Protein AF-A0A1G8WA82-F1 (afdb_monomer)

Structure (mmCIF, N/CA/C/O backbone):
data_AF-A0A1G8WA82-F1
#
_entry.id   AF-A0A1G8WA82-F1
#
loop_
_atom_site.group_PDB
_atom_site.id
_atom_site.type_symbol
_atom_site.label_atom_id
_atom_site.label_alt_id
_atom_site.label_comp_id
_atom_site.label_asym_id
_atom_site.label_entity_id
_atom_site.label_seq_id
_atom_site.pdbx_PDB_ins_code
_atom_site.Cartn_x
_atom_site.Cartn_y
_atom_site.Cartn_z
_atom_site.occupancy
_atom_site.B_iso_or_equiv
_atom_site.auth_seq_id
_atom_site.auth_comp_id
_atom_site.auth_asym_id
_atom_site.auth_atom_id
_atom_site.pdbx_PDB_model_num
ATOM 1 N N . MET A 1 1 ? -27.258 13.811 18.115 1.00 54.62 1 MET A N 1
ATOM 2 C CA . MET A 1 1 ? -26.054 13.106 17.616 1.00 54.62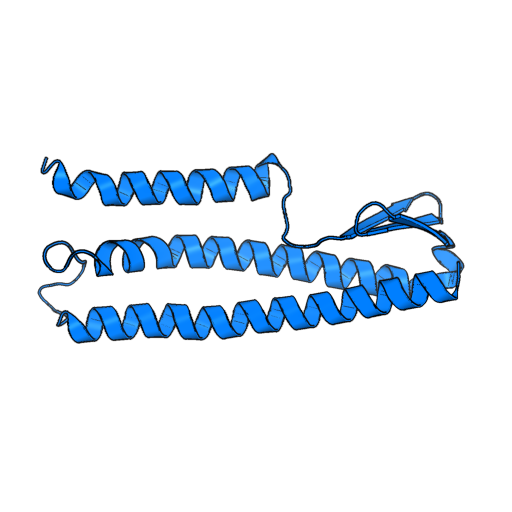 1 MET A CA 1
ATOM 3 C C . MET A 1 1 ? -24.846 13.586 18.410 1.00 54.62 1 MET A C 1
ATOM 5 O O . MET A 1 1 ? -24.661 14.794 18.521 1.00 54.62 1 MET A O 1
ATOM 9 N N . ASN A 1 2 ? -24.083 12.688 19.041 1.00 66.06 2 ASN A N 1
ATOM 10 C CA . ASN A 1 2 ? -22.945 13.084 19.874 1.00 66.06 2 ASN A CA 1
ATOM 11 C C . ASN A 1 2 ? -21.807 13.572 18.962 1.00 66.06 2 ASN A C 1
ATOM 13 O O . ASN A 1 2 ? -21.223 12.775 18.232 1.00 66.06 2 ASN A O 1
ATOM 17 N N . LYS A 1 3 ? -21.508 14.878 18.974 1.00 66.00 3 LYS A N 1
ATOM 18 C CA . LYS A 1 3 ? -20.478 15.488 18.108 1.00 66.00 3 LYS A CA 1
ATOM 19 C C . LYS A 1 3 ? -19.106 14.817 18.279 1.00 66.00 3 LYS A C 1
ATOM 21 O O . LYS A 1 3 ? -18.345 14.734 17.324 1.00 66.00 3 LYS A O 1
ATOM 26 N N . LYS A 1 4 ? -18.845 14.248 19.464 1.00 66.38 4 LYS A N 1
ATOM 27 C CA . LYS A 1 4 ? -17.637 13.479 19.799 1.00 66.38 4 LYS A CA 1
ATOM 28 C C . LYS A 1 4 ? -17.527 12.115 19.106 1.00 66.38 4 LYS A C 1
ATOM 30 O O . LYS A 1 4 ? -16.506 11.466 19.263 1.00 66.38 4 LYS A O 1
ATOM 35 N N . LEU A 1 5 ? -18.546 11.655 18.379 1.00 70.88 5 LEU A N 1
ATOM 36 C CA . LEU A 1 5 ? -18.500 10.391 17.632 1.00 70.88 5 LEU A CA 1
ATOM 37 C C . LEU A 1 5 ? -18.307 10.598 16.126 1.00 70.88 5 LEU A C 1
ATOM 39 O O . LEU A 1 5 ? -17.844 9.698 15.437 1.00 70.88 5 LEU A O 1
ATOM 43 N N . LEU A 1 6 ? -18.660 11.784 15.619 1.00 80.31 6 LEU A N 1
ATOM 44 C CA . LEU A 1 6 ? -18.617 12.101 14.189 1.00 80.31 6 LEU A CA 1
ATOM 45 C C . LEU A 1 6 ? -17.195 12.259 13.648 1.00 80.31 6 LEU A C 1
ATOM 47 O O . LEU A 1 6 ? -16.998 12.195 12.440 1.00 80.31 6 LEU A O 1
ATOM 51 N N . TRP A 1 7 ? -16.203 12.429 14.523 1.00 85.19 7 TRP A N 1
ATOM 52 C CA 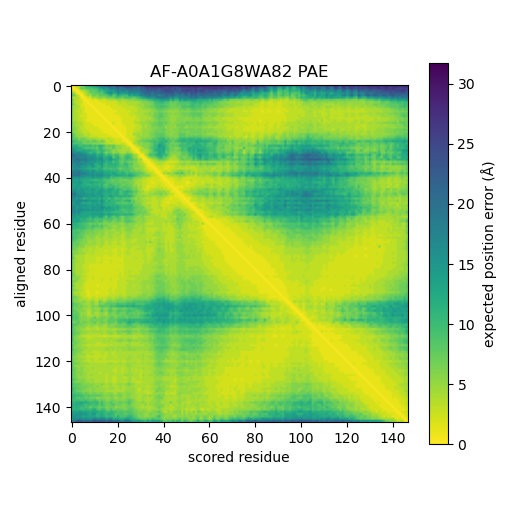. TRP A 1 7 ? -14.814 12.560 14.093 1.00 85.19 7 TRP A CA 1
ATOM 53 C C . TRP A 1 7 ? -14.256 11.242 13.530 1.00 85.19 7 TRP A C 1
ATOM 55 O O . TRP A 1 7 ? -13.453 11.303 12.613 1.00 85.19 7 TRP A O 1
ATOM 65 N N . ILE A 1 8 ? -14.700 10.067 14.007 1.00 88.12 8 ILE A N 1
ATOM 66 C CA . ILE A 1 8 ? -14.228 8.760 13.506 1.00 88.12 8 ILE A CA 1
ATOM 67 C C . ILE A 1 8 ? -14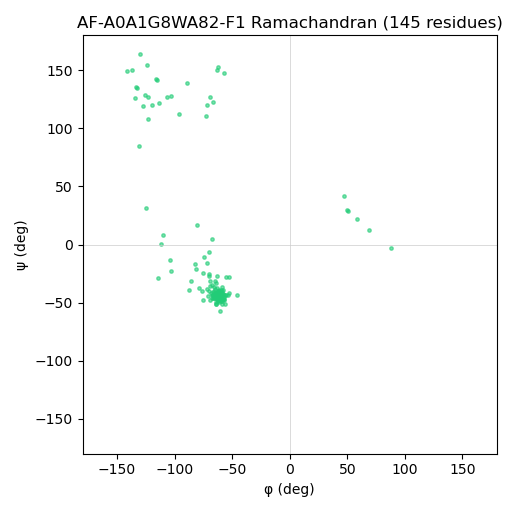.544 8.595 12.014 1.00 88.12 8 ILE A C 1
ATOM 69 O O . ILE A 1 8 ? -13.606 8.416 11.238 1.00 88.12 8 ILE A O 1
ATOM 73 N N . PRO A 1 9 ? -15.817 8.692 11.571 1.00 90.25 9 PRO A N 1
ATOM 74 C CA . PRO A 1 9 ? -16.123 8.606 10.149 1.00 90.25 9 PRO A CA 1
ATOM 75 C C . PRO A 1 9 ? -15.520 9.771 9.355 1.00 90.25 9 PRO A C 1
ATOM 77 O O . PRO A 1 9 ? -15.130 9.563 8.212 1.00 90.25 9 PRO A O 1
ATOM 80 N N . ALA A 1 10 ? -15.383 10.968 9.942 1.00 91.75 10 ALA A N 1
ATOM 81 C CA . ALA A 1 1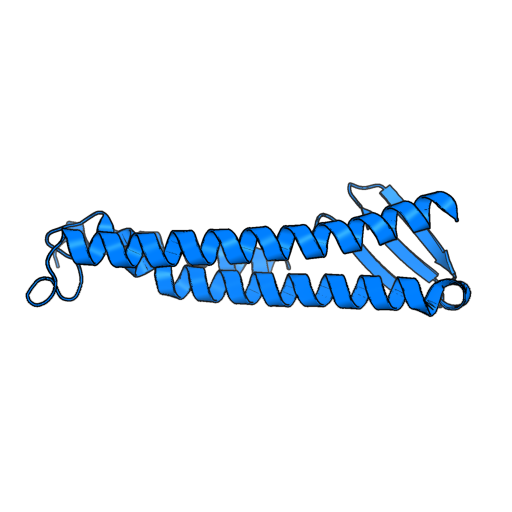0 ? -14.754 12.103 9.263 1.00 91.75 10 ALA A CA 1
ATOM 82 C C . ALA A 1 10 ? -13.253 11.881 9.001 1.00 91.75 10 ALA A C 1
ATOM 84 O O . ALA A 1 10 ? -12.787 12.113 7.891 1.00 91.75 10 ALA A O 1
ATOM 85 N N . VAL A 1 11 ? -12.499 11.398 9.994 1.00 92.69 11 VAL A N 1
ATOM 86 C CA . VAL A 1 11 ? -11.068 11.086 9.855 1.00 92.69 11 VAL A CA 1
ATOM 87 C C . VAL A 1 11 ? -10.860 9.896 8.931 1.00 92.69 11 VAL A C 1
ATOM 89 O O . VAL A 1 11 ? -9.982 9.946 8.077 1.00 92.69 11 VAL A O 1
ATOM 92 N N . TYR A 1 12 ? -11.693 8.860 9.045 1.00 93.75 12 TYR A N 1
ATOM 93 C CA . TYR A 1 12 ? -11.676 7.740 8.109 1.00 93.75 12 TYR A CA 1
ATOM 94 C C . TYR A 1 12 ? -11.864 8.214 6.662 1.00 93.75 12 TYR A C 1
ATOM 96 O O . TYR A 1 12 ? -11.047 7.896 5.802 1.00 93.75 12 TYR A O 1
ATOM 104 N N . ALA A 1 13 ? -12.903 9.016 6.407 1.00 94.50 13 ALA A N 1
ATOM 105 C CA . ALA A 1 13 ? -13.192 9.540 5.078 1.00 94.50 13 ALA A CA 1
ATOM 106 C C . ALA A 1 13 ? -12.072 10.451 4.558 1.00 94.50 13 ALA A C 1
ATOM 108 O O . ALA A 1 13 ? -11.754 10.393 3.376 1.00 94.50 13 ALA A O 1
ATOM 109 N N . LEU A 1 14 ? -11.450 11.253 5.427 1.00 96.19 14 LEU A N 1
ATOM 110 C CA . LEU A 1 14 ? -10.314 12.095 5.060 1.00 96.19 14 LEU A CA 1
ATOM 111 C C . LEU A 1 14 ? -9.106 11.252 4.629 1.00 96.19 14 LEU A C 1
ATOM 113 O O . LEU A 1 14 ? -8.566 11.475 3.551 1.00 96.19 14 LEU A O 1
ATOM 117 N N . ILE A 1 15 ? -8.701 10.275 5.446 1.00 95.00 15 ILE A N 1
ATOM 118 C CA . ILE A 1 15 ? -7.533 9.426 5.165 1.00 95.00 15 ILE A CA 1
ATOM 119 C C . ILE A 1 15 ? -7.772 8.590 3.906 1.00 95.00 15 ILE A C 1
ATOM 121 O O . ILE A 1 15 ? -6.954 8.619 2.990 1.00 95.00 15 ILE A O 1
ATOM 125 N N . MET A 1 16 ? -8.907 7.890 3.827 1.00 95.12 16 MET A N 1
ATOM 126 C CA . MET A 1 16 ? -9.230 7.073 2.656 1.00 95.12 16 MET A CA 1
ATOM 127 C C . MET A 1 16 ? -9.440 7.926 1.409 1.00 95.12 16 MET A C 1
ATOM 129 O O . MET A 1 16 ? -9.019 7.529 0.331 1.00 95.12 16 MET A O 1
ATOM 133 N N . GLY A 1 17 ? -10.037 9.111 1.546 1.00 93.62 17 GLY A N 1
ATOM 134 C CA . GLY A 1 17 ? -10.188 10.055 0.444 1.00 93.62 17 GLY A CA 1
ATOM 135 C C . GLY A 1 17 ? -8.840 10.470 -0.139 1.00 93.62 17 GLY A C 1
ATOM 136 O O . GLY A 1 17 ? -8.663 10.409 -1.350 1.00 93.62 17 GLY A O 1
ATOM 137 N N . ILE A 1 18 ? -7.869 10.816 0.712 1.00 93.31 18 ILE A N 1
ATOM 138 C CA . ILE A 1 18 ? -6.507 11.153 0.275 1.00 93.31 18 ILE A CA 1
ATOM 139 C C . ILE A 1 18 ? -5.839 9.951 -0.405 1.00 93.31 18 ILE A C 1
ATOM 141 O O . ILE A 1 18 ? -5.301 10.105 -1.498 1.00 93.31 18 ILE A O 1
ATOM 145 N N . LEU A 1 19 ? -5.906 8.758 0.197 1.00 90.62 19 LEU A N 1
ATOM 146 C CA . LEU A 1 19 ? -5.287 7.546 -0.357 1.00 90.62 19 LEU A CA 1
ATOM 147 C C . LEU A 1 19 ? -5.874 7.152 -1.717 1.00 90.62 19 LEU A C 1
ATOM 149 O O . LEU A 1 19 ? -5.131 6.818 -2.639 1.00 90.62 19 LEU A O 1
ATOM 153 N N . LEU A 1 20 ? -7.198 7.222 -1.861 1.00 90.62 20 LEU A N 1
ATOM 154 C CA . LEU A 1 20 ? -7.881 6.900 -3.112 1.00 90.62 20 LEU A CA 1
ATOM 155 C C . LEU A 1 20 ? -7.604 7.945 -4.193 1.00 90.62 20 LEU A C 1
ATOM 157 O O . LEU A 1 20 ? -7.390 7.573 -5.341 1.00 90.62 20 LEU A O 1
ATOM 161 N N . VAL A 1 21 ? -7.564 9.237 -3.848 1.00 91.88 21 VAL A N 1
ATOM 162 C CA . VAL A 1 21 ? -7.195 10.291 -4.807 1.00 91.88 21 VAL A CA 1
ATOM 163 C C . VAL A 1 21 ? -5.743 10.139 -5.254 1.00 91.88 21 VAL A C 1
ATOM 165 O O . VAL A 1 21 ? -5.480 10.240 -6.447 1.00 91.88 21 VAL A O 1
ATOM 168 N N . ALA A 1 22 ? -4.812 9.852 -4.341 1.00 87.44 22 ALA A N 1
ATOM 169 C CA . ALA A 1 22 ? -3.422 9.580 -4.701 1.00 87.44 22 ALA A CA 1
ATOM 170 C C . ALA A 1 22 ? -3.325 8.380 -5.654 1.00 87.44 22 ALA A C 1
ATOM 172 O O . ALA A 1 22 ? -2.760 8.485 -6.738 1.00 87.44 22 ALA A O 1
ATOM 173 N N . THR A 1 23 ? -3.951 7.264 -5.289 1.00 85.50 23 THR A N 1
ATOM 174 C CA . THR A 1 23 ? -3.781 6.004 -6.021 1.00 85.50 23 THR A CA 1
ATOM 175 C C . THR A 1 23 ? -4.541 5.978 -7.339 1.00 85.50 23 THR A C 1
ATOM 177 O O . THR A 1 23 ? -3.980 5.617 -8.360 1.00 85.50 23 THR A O 1
ATOM 180 N N . ILE A 1 24 ? -5.817 6.366 -7.347 1.00 83.38 24 ILE A N 1
ATOM 181 C CA . ILE A 1 24 ? -6.664 6.291 -8.546 1.00 83.38 24 ILE A CA 1
ATOM 182 C C . ILE A 1 24 ? -6.522 7.566 -9.381 1.00 83.38 24 ILE A C 1
ATOM 184 O O . ILE A 1 24 ? -6.511 7.511 -10.605 1.00 83.38 24 ILE A O 1
ATOM 188 N N . GLY A 1 25 ? -6.434 8.728 -8.728 1.00 79.00 25 GLY A N 1
ATOM 189 C CA . GLY A 1 25 ? -6.392 10.023 -9.407 1.00 79.00 25 GLY A CA 1
ATOM 190 C C . GLY A 1 25 ? -5.023 10.360 -9.991 1.00 79.00 25 GLY A C 1
ATOM 191 O O . GLY A 1 25 ? -4.957 10.923 -11.079 1.00 79.00 25 GLY A O 1
ATOM 192 N N . PH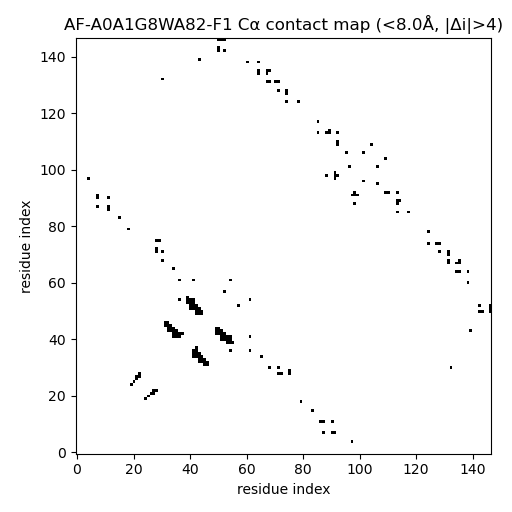E A 1 26 ? -3.944 10.002 -9.294 1.00 78.94 26 PHE A N 1
ATOM 193 C CA . PHE A 1 26 ? -2.573 10.263 -9.743 1.00 78.94 26 PHE A CA 1
ATOM 194 C C . PHE A 1 26 ? -1.820 8.996 -10.160 1.00 78.94 26 PHE A C 1
ATOM 196 O O . PHE A 1 26 ? -0.624 9.077 -10.409 1.00 78.94 26 PHE A O 1
ATOM 203 N N . SER A 1 27 ? -2.501 7.842 -10.242 1.00 74.38 27 SER A N 1
ATOM 204 C CA . SER A 1 27 ? -1.880 6.529 -10.502 1.00 74.38 27 SER A CA 1
ATOM 205 C C . SER A 1 27 ? -0.681 6.253 -9.591 1.00 74.38 27 SER A C 1
ATOM 207 O O . SER A 1 27 ? 0.265 5.580 -9.984 1.00 74.38 27 SER A O 1
ATOM 209 N N . TYR A 1 28 ? -0.699 6.815 -8.378 1.00 76.50 28 TYR A N 1
ATOM 210 C CA . TYR A 1 28 ? 0.436 6.722 -7.481 1.00 76.50 28 TYR A CA 1
ATOM 211 C C . TYR A 1 28 ? 0.600 5.293 -6.977 1.00 76.50 28 TYR A C 1
ATOM 213 O O . TYR A 1 28 ? -0.308 4.731 -6.353 1.00 76.50 28 TYR A O 1
ATOM 221 N N . THR A 1 29 ? 1.807 4.780 -7.156 1.00 71.56 29 THR A N 1
ATOM 222 C CA . THR A 1 29 ? 2.348 3.632 -6.441 1.00 71.56 29 THR A CA 1
ATOM 223 C C . THR A 1 29 ? 3.652 4.012 -5.757 1.00 71.56 29 THR A C 1
ATOM 225 O O . THR A 1 29 ? 4.345 4.923 -6.210 1.00 71.56 29 THR A O 1
ATOM 228 N N . PRO A 1 30 ? 4.034 3.316 -4.675 1.00 69.19 30 PRO A N 1
ATOM 229 C CA . PRO A 1 30 ? 5.310 3.551 -4.001 1.00 69.19 30 PRO A CA 1
ATOM 230 C C . PRO A 1 30 ? 6.547 3.154 -4.832 1.00 69.19 30 PRO A C 1
ATOM 232 O O . PRO A 1 30 ? 7.668 3.282 -4.336 1.00 69.19 30 PRO A O 1
ATOM 235 N N . ILE A 1 31 ? 6.363 2.744 -6.092 1.00 69.06 31 ILE A N 1
ATOM 236 C CA . ILE A 1 31 ? 7.433 2.432 -7.037 1.00 69.06 31 ILE A CA 1
ATOM 237 C C . ILE A 1 31 ? 8.126 3.730 -7.474 1.00 69.06 31 ILE A C 1
ATOM 239 O O . ILE A 1 31 ? 7.490 4.596 -8.069 1.00 69.06 31 ILE A O 1
ATOM 243 N N . PRO A 1 32 ? 9.434 3.892 -7.231 1.00 66.50 32 PRO A N 1
ATOM 244 C CA . PRO A 1 32 ? 10.219 5.037 -7.714 1.00 66.50 32 PRO A CA 1
ATOM 245 C C . PRO A 1 32 ? 10.658 4.907 -9.189 1.00 66.50 32 PRO A C 1
ATOM 247 O O . PRO A 1 32 ? 11.618 5.566 -9.603 1.00 66.50 32 PRO A O 1
ATOM 250 N N . TYR A 1 33 ? 10.023 4.007 -9.935 1.00 70.62 33 TYR A N 1
ATOM 251 C CA . TYR A 1 33 ? 10.400 3.553 -11.267 1.00 70.62 33 TYR A CA 1
ATOM 252 C C . TYR A 1 33 ? 9.165 3.562 -12.167 1.00 70.62 33 TYR A C 1
ATOM 254 O O . TYR A 1 33 ? 8.109 3.078 -11.768 1.00 70.62 33 TYR A O 1
ATOM 262 N N . ASP A 1 34 ? 9.335 4.081 -13.376 1.00 76.31 34 ASP A N 1
ATOM 263 C CA . ASP A 1 34 ? 8.385 3.971 -14.473 1.00 76.31 34 ASP A CA 1
ATOM 264 C C . ASP A 1 34 ? 9.049 3.172 -15.595 1.00 76.31 34 ASP A C 1
ATOM 266 O O . ASP A 1 34 ? 10.241 3.335 -15.866 1.00 76.31 34 ASP A O 1
ATOM 270 N N . HIS A 1 35 ? 8.285 2.321 -16.276 1.00 78.00 35 HIS A N 1
ATOM 271 C CA . HIS A 1 35 ? 8.759 1.674 -17.496 1.00 78.00 35 HIS A CA 1
ATOM 272 C C . HIS A 1 35 ? 7.701 1.657 -18.575 1.00 78.00 35 HIS A C 1
ATOM 274 O O . HIS A 1 35 ? 6.504 1.572 -18.304 1.00 78.00 35 HIS A O 1
ATOM 280 N N . THR A 1 36 ? 8.178 1.680 -19.811 1.00 82.88 36 THR A N 1
ATOM 281 C CA . THR A 1 36 ? 7.363 1.549 -21.013 1.00 82.88 36 THR A CA 1
ATOM 282 C C . THR A 1 36 ? 8.111 0.710 -22.045 1.00 82.88 36 THR A C 1
ATOM 284 O O . THR A 1 36 ? 9.341 0.674 -22.066 1.00 82.88 36 THR A O 1
ATOM 287 N N . ILE A 1 37 ? 7.363 -0.023 -22.868 1.00 81.19 37 ILE A N 1
ATOM 288 C CA . ILE A 1 37 ? 7.901 -0.759 -24.014 1.00 81.19 37 ILE A CA 1
ATOM 289 C C . ILE A 1 37 ? 7.136 -0.257 -25.234 1.00 81.19 37 ILE A C 1
ATOM 291 O O . ILE A 1 37 ? 5.954 -0.565 -25.390 1.00 81.19 37 ILE A O 1
ATOM 295 N N . GLU A 1 38 ? 7.803 0.525 -26.076 1.00 84.19 38 GLU A N 1
ATOM 296 C CA . GLU A 1 38 ? 7.231 1.124 -27.284 1.00 84.19 38 GLU A CA 1
ATOM 297 C C . GLU A 1 38 ? 8.196 0.927 -28.456 1.00 84.19 38 GLU A C 1
ATOM 299 O O . GLU A 1 38 ? 9.400 1.091 -28.302 1.00 84.19 38 GLU A O 1
ATOM 304 N N . ASP A 1 39 ? 7.681 0.535 -29.626 1.00 81.62 39 ASP A N 1
ATOM 305 C CA . ASP A 1 39 ? 8.442 0.439 -30.885 1.00 81.62 39 ASP A CA 1
ATOM 306 C C . ASP A 1 39 ? 9.814 -0.273 -30.791 1.00 81.62 39 ASP A C 1
ATOM 308 O O . ASP A 1 39 ? 10.791 0.131 -31.416 1.00 81.62 39 ASP A O 1
ATOM 312 N N . ASN A 1 40 ? 9.872 -1.385 -30.046 1.00 82.25 40 ASN A N 1
ATOM 313 C CA . ASN A 1 40 ? 11.082 -2.184 -29.775 1.00 82.25 40 ASN A CA 1
ATOM 314 C C . ASN A 1 40 ? 12.140 -1.510 -28.879 1.00 82.25 40 ASN A C 1
ATOM 316 O O . ASN A 1 40 ? 13.252 -2.022 -28.733 1.00 82.25 40 ASN A O 1
ATOM 320 N N . THR A 1 41 ? 11.780 -0.409 -28.232 1.00 84.44 41 THR A N 1
ATOM 321 C CA . THR A 1 41 ? 12.577 0.258 -27.208 1.00 84.44 41 THR A CA 1
ATOM 322 C C . THR A 1 41 ? 11.950 -0.002 -25.848 1.00 84.44 41 THR A C 1
ATOM 324 O O . THR A 1 41 ? 10.757 0.215 -25.630 1.00 84.44 41 THR A O 1
ATOM 327 N N . TRP A 1 42 ? 12.760 -0.495 -24.922 1.00 84.75 42 TRP A N 1
ATOM 328 C CA . TRP A 1 42 ? 12.411 -0.576 -23.518 1.00 84.75 42 TRP A CA 1
ATOM 329 C C . TRP A 1 42 ? 12.987 0.646 -22.811 1.00 84.75 42 TRP A C 1
ATOM 331 O O . TRP A 1 42 ? 14.205 0.797 -22.701 1.00 84.75 42 TRP A O 1
ATOM 341 N N . THR A 1 43 ? 12.092 1.519 -22.356 1.00 86.00 43 THR A N 1
ATOM 342 C CA . THR A 1 43 ? 12.428 2.748 -21.643 1.00 86.00 43 THR A CA 1
ATOM 343 C C . THR A 1 43 ? 12.161 2.555 -20.162 1.00 86.00 43 THR A C 1
ATOM 345 O O . THR A 1 43 ? 11.058 2.176 -19.759 1.00 86.00 43 THR A O 1
ATOM 348 N N . VAL A 1 44 ? 13.166 2.849 -19.346 1.00 82.62 44 VAL A N 1
ATOM 349 C CA . VAL A 1 44 ? 13.082 2.802 -17.888 1.00 82.62 44 VAL A CA 1
ATOM 350 C C . VAL A 1 44 ? 13.456 4.156 -17.323 1.00 82.62 44 VAL A C 1
ATOM 352 O O . VAL A 1 44 ? 14.537 4.655 -17.610 1.00 82.62 44 VAL A O 1
ATOM 355 N N . THR A 1 45 ? 12.596 4.725 -16.484 1.00 82.31 45 THR A N 1
ATOM 356 C CA . THR A 1 45 ? 12.864 5.953 -15.739 1.00 82.31 45 THR A CA 1
ATOM 357 C C . THR A 1 45 ? 12.935 5.643 -14.250 1.00 82.31 45 THR A C 1
ATOM 359 O O . THR A 1 45 ? 11.969 5.167 -13.665 1.00 82.31 45 THR A O 1
ATOM 362 N N . TYR A 1 46 ? 14.056 5.947 -13.600 1.00 78.75 46 TYR A N 1
ATOM 363 C CA . TYR A 1 46 ? 14.216 5.803 -12.152 1.00 78.75 46 TYR A CA 1
ATOM 364 C C . TYR A 1 46 ? 14.873 7.052 -11.579 1.00 78.75 46 TYR A C 1
ATOM 366 O O . TYR A 1 46 ? 15.930 7.484 -12.028 1.00 78.75 46 TYR A O 1
ATOM 374 N N . LYS A 1 47 ? 14.232 7.666 -10.577 1.00 77.50 47 LYS A N 1
ATOM 375 C CA . LYS A 1 47 ? 14.717 8.900 -9.919 1.00 77.50 47 LYS A CA 1
ATOM 376 C C . LYS A 1 47 ? 15.083 10.051 -10.880 1.00 77.50 47 LYS A C 1
ATOM 378 O O . LYS A 1 47 ? 15.901 10.901 -10.537 1.00 77.50 47 LYS A O 1
ATOM 383 N N . GLY A 1 48 ? 14.438 10.115 -12.045 1.00 77.44 48 GLY A N 1
ATOM 384 C CA . GLY A 1 48 ? 14.668 11.147 -13.062 1.00 77.44 48 GLY A CA 1
ATOM 385 C C . GLY A 1 48 ? 15.775 10.825 -14.070 1.00 77.44 48 GLY A C 1
ATOM 386 O O . GLY A 1 48 ? 15.967 11.597 -15.005 1.00 77.44 48 GLY A O 1
ATOM 387 N N . GLU A 1 49 ? 16.465 9.695 -13.923 1.00 78.25 49 GLU A N 1
ATOM 388 C CA . GLU A 1 49 ? 17.350 9.139 -14.948 1.00 78.25 49 GLU A CA 1
ATOM 389 C C . GLU A 1 49 ? 16.537 8.214 -15.852 1.00 78.25 49 GLU A C 1
ATOM 391 O O . GLU A 1 49 ? 15.649 7.513 -15.369 1.00 78.25 49 GLU A O 1
ATOM 396 N N . THR A 1 50 ? 16.779 8.267 -17.163 1.00 85.62 50 THR A N 1
ATOM 397 C CA . THR A 1 50 ? 16.065 7.454 -18.156 1.00 85.62 50 THR A CA 1
ATOM 398 C C . THR A 1 50 ? 17.066 6.675 -18.996 1.00 85.62 50 THR A C 1
ATOM 400 O O . THR A 1 50 ? 18.000 7.272 -19.531 1.00 85.62 50 THR A O 1
ATOM 403 N N . TRP A 1 51 ? 16.857 5.365 -19.111 1.00 84.38 51 TRP A N 1
ATOM 404 C CA . TRP A 1 51 ? 17.629 4.458 -19.957 1.00 84.38 51 TRP A CA 1
ATOM 405 C C . TRP A 1 51 ? 16.730 3.886 -21.041 1.00 84.38 51 TRP A C 1
ATOM 407 O O . TRP A 1 51 ? 15.566 3.572 -20.790 1.00 84.38 51 TRP A O 1
ATOM 417 N N . GLU A 1 52 ? 17.291 3.738 -22.234 1.00 86.00 52 GLU A N 1
ATOM 418 C CA . GLU A 1 52 ? 16.614 3.191 -23.403 1.00 86.00 52 GLU A CA 1
ATOM 419 C C . GLU A 1 52 ? 17.477 2.066 -23.967 1.00 86.00 52 GLU A C 1
ATOM 421 O O . GLU A 1 52 ? 18.625 2.290 -24.350 1.00 86.00 52 GLU A O 1
ATOM 426 N N . VAL A 1 53 ? 16.933 0.852 -24.001 1.00 84.69 53 VAL A N 1
ATOM 427 C CA . VAL A 1 53 ? 17.607 -0.327 -24.562 1.00 84.69 53 VAL A CA 1
ATOM 428 C C . VAL A 1 53 ? 16.694 -1.050 -25.547 1.00 84.69 53 VAL A C 1
ATOM 430 O O . VAL A 1 53 ? 15.480 -0.841 -25.552 1.00 84.69 53 VAL A O 1
ATOM 433 N N . SER A 1 54 ? 17.254 -1.925 -26.384 1.00 84.06 54 SER A N 1
ATOM 434 C CA . SER A 1 54 ? 16.441 -2.750 -27.283 1.00 84.06 54 SER A CA 1
ATOM 435 C C . SER A 1 54 ? 15.599 -3.752 -26.489 1.00 84.06 54 SER A C 1
ATOM 437 O O . SER A 1 54 ? 16.126 -4.583 -25.747 1.00 84.06 54 SER A O 1
ATOM 439 N N . ALA A 1 55 ? 14.280 -3.709 -26.668 1.00 79.75 55 ALA A N 1
ATOM 440 C CA . ALA A 1 55 ? 13.371 -4.654 -26.029 1.00 79.75 55 ALA A CA 1
ATOM 441 C C . ALA A 1 55 ? 13.560 -6.082 -26.573 1.00 79.75 55 ALA A C 1
ATOM 443 O O . ALA A 1 55 ? 13.444 -7.036 -25.811 1.00 79.75 55 ALA A O 1
ATOM 444 N N . GLU A 1 56 ? 13.878 -6.242 -27.862 1.00 83.81 56 GLU A N 1
ATOM 445 C CA . GLU A 1 56 ? 14.111 -7.541 -28.513 1.00 83.81 56 GLU A CA 1
ATOM 446 C C . GLU A 1 56 ? 15.399 -8.228 -28.040 1.00 83.81 56 GLU A C 1
ATOM 448 O O . GLU A 1 56 ? 15.422 -9.448 -27.871 1.00 83.81 56 GLU A O 1
ATOM 453 N N . GLU A 1 57 ? 16.457 -7.465 -27.763 1.00 84.00 57 GLU A N 1
ATOM 454 C CA . GLU A 1 57 ? 17.705 -8.023 -27.225 1.00 84.00 57 GLU A CA 1
ATOM 455 C C . GLU A 1 57 ? 17.579 -8.393 -25.735 1.00 84.00 57 GLU A C 1
ATOM 457 O O . GLU A 1 57 ? 18.262 -9.304 -25.260 1.00 84.00 57 GLU A O 1
ATOM 462 N N . HIS A 1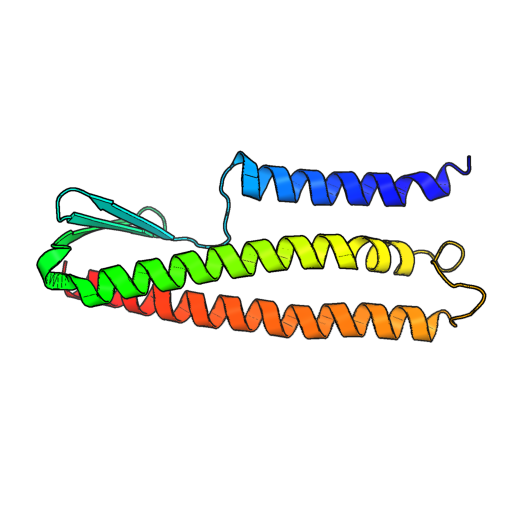 58 ? 16.649 -7.754 -25.014 1.00 83.94 58 HIS A N 1
ATOM 463 C CA . HIS A 1 58 ? 16.483 -7.872 -23.560 1.00 83.94 58 HIS A CA 1
ATOM 464 C C . HIS A 1 58 ? 15.066 -8.298 -23.126 1.00 83.94 58 HIS A C 1
ATOM 466 O O . HIS A 1 58 ? 14.601 -7.934 -22.043 1.00 83.94 58 HIS A O 1
ATOM 472 N N . VAL A 1 59 ? 14.370 -9.104 -23.943 1.00 84.12 59 VAL A N 1
ATOM 473 C CA . VAL A 1 59 ? 12.958 -9.501 -23.721 1.00 84.12 59 VAL A CA 1
ATOM 474 C C . VAL A 1 59 ? 12.722 -10.091 -22.331 1.00 84.12 59 VAL A C 1
ATOM 476 O O . VAL A 1 59 ? 11.712 -9.796 -21.694 1.00 84.12 59 VAL A O 1
ATOM 479 N N . ASN A 1 60 ? 13.639 -10.934 -21.850 1.00 85.25 60 ASN A N 1
ATOM 480 C CA . ASN A 1 60 ? 13.478 -11.599 -20.557 1.00 85.25 60 ASN A CA 1
ATOM 481 C C . ASN A 1 60 ? 13.495 -10.591 -19.400 1.00 85.25 60 ASN A C 1
ATOM 483 O O . ASN A 1 60 ? 12.674 -10.697 -18.491 1.00 85.25 60 ASN A O 1
ATOM 487 N N . GLN A 1 61 ? 14.396 -9.609 -19.451 1.00 84.62 61 GLN A N 1
ATOM 488 C CA . GLN A 1 61 ? 14.527 -8.565 -18.440 1.00 84.62 61 GLN A CA 1
ATOM 489 C C . GLN A 1 61 ? 13.352 -7.592 -18.508 1.00 84.62 61 GLN A C 1
ATOM 491 O O . GLN A 1 61 ? 12.739 -7.308 -17.483 1.00 84.62 61 GLN A O 1
ATOM 496 N N . ALA A 1 62 ? 12.965 -7.170 -19.715 1.00 81.50 62 ALA A N 1
ATOM 497 C CA . ALA A 1 62 ? 11.801 -6.314 -19.921 1.00 81.50 62 ALA A CA 1
ATOM 498 C C . ALA A 1 62 ? 10.509 -6.966 -19.386 1.00 81.50 62 ALA A C 1
ATOM 500 O O . ALA A 1 62 ? 9.689 -6.314 -18.735 1.00 81.50 62 ALA A O 1
ATOM 501 N N . LEU A 1 63 ? 10.345 -8.280 -19.592 1.00 84.19 63 LEU A N 1
ATOM 502 C CA . LEU A 1 63 ? 9.213 -9.038 -19.060 1.00 84.19 63 LEU A CA 1
ATOM 503 C C . LEU A 1 63 ? 9.245 -9.136 -17.528 1.00 84.19 63 LEU A C 1
ATOM 505 O O . LEU A 1 63 ? 8.215 -8.918 -16.890 1.00 84.19 63 LEU A O 1
ATOM 509 N N . GLN A 1 64 ? 10.397 -9.452 -16.930 1.00 84.94 64 GLN A N 1
ATOM 510 C CA . GLN A 1 64 ? 10.548 -9.507 -15.469 1.00 84.94 64 GLN A CA 1
ATOM 511 C C . GLN A 1 64 ? 10.234 -8.155 -14.821 1.00 84.94 64 GLN A C 1
ATOM 513 O O . GLN A 1 64 ? 9.453 -8.102 -13.872 1.00 84.94 64 GLN A O 1
ATOM 518 N N . ALA A 1 65 ? 10.740 -7.064 -15.394 1.00 81.94 65 ALA A N 1
ATOM 519 C CA . ALA A 1 65 ? 10.484 -5.706 -14.930 1.00 81.94 65 ALA A CA 1
ATOM 520 C C . ALA A 1 65 ? 8.984 -5.364 -14.940 1.00 81.94 65 ALA A C 1
ATOM 522 O O . ALA A 1 65 ? 8.453 -4.799 -13.981 1.00 81.94 65 ALA A O 1
ATOM 523 N N . SER A 1 66 ? 8.275 -5.766 -16.000 1.00 83.00 66 SER A N 1
ATOM 524 C CA . SER A 1 66 ? 6.827 -5.577 -16.111 1.00 83.00 66 SER A CA 1
ATOM 525 C C . SER A 1 66 ? 6.045 -6.411 -15.094 1.00 83.00 66 SER A C 1
ATOM 527 O O . SER A 1 66 ? 5.105 -5.919 -14.465 1.00 83.00 66 SER A O 1
ATOM 529 N N . LEU A 1 67 ? 6.454 -7.663 -14.869 1.00 86.94 67 LEU A N 1
ATOM 530 C CA . LEU A 1 67 ? 5.840 -8.534 -13.866 1.00 86.94 67 LEU A CA 1
ATOM 531 C C . LEU A 1 67 ? 6.042 -8.003 -12.443 1.00 86.94 67 LEU A C 1
ATOM 533 O O . LEU A 1 67 ? 5.082 -7.970 -11.674 1.00 86.94 67 LEU A O 1
ATOM 537 N N . ALA A 1 68 ? 7.253 -7.563 -12.100 1.00 86.50 68 ALA A N 1
ATOM 538 C CA . ALA 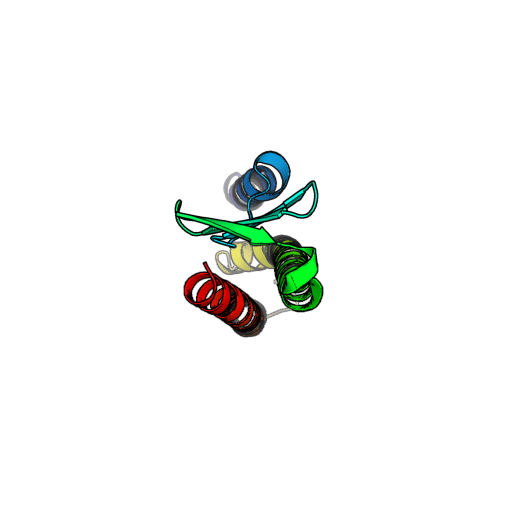A 1 68 ? 7.558 -6.969 -10.802 1.00 86.50 68 ALA A CA 1
ATOM 539 C C . ALA A 1 68 ? 6.740 -5.688 -10.569 1.00 86.50 68 ALA A C 1
ATOM 541 O O . ALA A 1 68 ? 6.133 -5.527 -9.511 1.00 86.50 68 ALA A O 1
ATOM 542 N N . ASN A 1 69 ? 6.624 -4.832 -11.589 1.00 83.69 69 ASN A N 1
ATOM 543 C CA . ASN A 1 69 ? 5.795 -3.630 -11.529 1.00 83.69 69 ASN A CA 1
ATOM 544 C C . ASN A 1 69 ? 4.317 -3.953 -11.261 1.00 83.69 69 ASN A C 1
ATOM 546 O O . ASN A 1 69 ? 3.699 -3.381 -10.365 1.00 83.69 69 ASN A O 1
ATOM 550 N N . ASN A 1 70 ? 3.750 -4.903 -12.009 1.00 86.56 70 ASN A N 1
ATOM 551 C CA . ASN A 1 70 ? 2.358 -5.320 -11.828 1.00 86.56 70 ASN A CA 1
ATOM 552 C C . ASN A 1 70 ? 2.119 -5.921 -10.438 1.00 86.56 70 ASN A C 1
ATOM 554 O O . ASN A 1 70 ? 1.111 -5.618 -9.804 1.00 86.56 70 ASN A O 1
ATOM 558 N N . ARG A 1 71 ? 3.067 -6.720 -9.932 1.00 89.62 71 ARG A N 1
ATOM 559 C CA . ARG A 1 71 ? 3.001 -7.269 -8.571 1.00 89.62 71 ARG A CA 1
ATOM 560 C C . ARG A 1 71 ? 2.989 -6.177 -7.511 1.00 89.62 71 ARG A C 1
ATOM 562 O O . ARG A 1 71 ? 2.248 -6.311 -6.541 1.00 89.62 71 ARG A O 1
ATOM 569 N N . GLU A 1 72 ? 3.761 -5.108 -7.688 1.00 88.00 72 GLU A N 1
ATOM 570 C CA . GLU A 1 72 ? 3.697 -3.980 -6.762 1.00 88.00 72 GLU A CA 1
ATOM 571 C C . GLU A 1 72 ? 2.341 -3.273 -6.832 1.00 88.00 72 GLU A C 1
ATOM 573 O O . GLU A 1 72 ? 1.750 -2.996 -5.790 1.00 88.00 72 GLU A O 1
ATOM 578 N N . HIS A 1 73 ? 1.819 -2.992 -8.031 1.00 87.31 73 HIS A N 1
ATOM 579 C CA . HIS A 1 73 ? 0.490 -2.387 -8.170 1.00 87.31 73 HIS A CA 1
ATOM 580 C C . HIS A 1 73 ? -0.584 -3.224 -7.462 1.00 87.31 73 HIS A C 1
ATOM 582 O O . HIS A 1 73 ? -1.425 -2.678 -6.743 1.00 87.31 73 HIS A O 1
ATOM 588 N N . ASP A 1 74 ? -0.538 -4.546 -7.622 1.00 90.50 74 ASP A N 1
ATOM 589 C CA . ASP A 1 74 ? -1.451 -5.468 -6.952 1.00 90.50 74 ASP A CA 1
ATOM 590 C C . ASP A 1 74 ? -1.268 -5.449 -5.427 1.00 90.50 74 ASP A C 1
ATOM 592 O 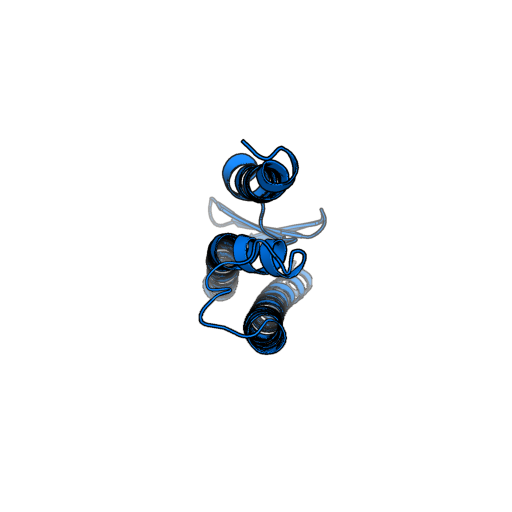O . ASP A 1 74 ? -2.257 -5.348 -4.692 1.00 90.50 74 ASP A O 1
ATOM 596 N N . GLN A 1 75 ? -0.023 -5.472 -4.941 1.00 92.00 75 GLN A N 1
ATOM 597 C CA . GLN A 1 75 ? 0.281 -5.383 -3.511 1.00 92.00 75 GLN A CA 1
ATOM 598 C C . GLN A 1 75 ? -0.194 -4.048 -2.918 1.00 92.00 75 GLN A C 1
ATOM 600 O O . GLN A 1 75 ? -0.819 -4.031 -1.860 1.00 92.00 75 GLN A O 1
ATOM 605 N N . TRP A 1 76 ? 0.017 -2.930 -3.614 1.00 92.31 76 TRP A N 1
ATOM 606 C CA . TRP A 1 76 ? -0.443 -1.606 -3.197 1.00 92.31 76 TRP A CA 1
ATOM 607 C C . TRP A 1 76 ? -1.974 -1.511 -3.150 1.00 92.31 76 TRP A C 1
ATOM 609 O O . TRP A 1 76 ? -2.551 -0.987 -2.193 1.00 92.31 76 TRP A O 1
ATOM 619 N N . ASN A 1 77 ? -2.664 -2.077 -4.142 1.00 91.19 77 ASN A N 1
ATOM 620 C CA . ASN A 1 77 ? -4.123 -2.165 -4.132 1.00 91.19 77 ASN A CA 1
ATOM 621 C C . ASN A 1 77 ? -4.625 -2.991 -2.940 1.00 91.19 77 ASN A C 1
ATOM 623 O O . ASN A 1 77 ? -5.586 -2.602 -2.266 1.00 91.19 77 ASN A O 1
ATOM 627 N N . GLN A 1 78 ? -3.960 -4.108 -2.644 1.00 93.25 78 GLN A N 1
ATOM 628 C CA . GLN A 1 78 ? -4.266 -4.927 -1.477 1.00 93.25 78 GLN A CA 1
ATOM 629 C C . GLN A 1 78 ? -4.032 -4.163 -0.164 1.00 93.25 78 GLN A C 1
ATOM 631 O O . GLN A 1 78 ? -4.886 -4.214 0.730 1.00 93.25 78 GLN A O 1
ATOM 636 N N . ASP A 1 79 ? -2.941 -3.403 -0.067 1.00 94.12 79 ASP A N 1
ATOM 637 C CA . ASP A 1 79 ? -2.625 -2.538 1.069 1.00 94.12 79 ASP A CA 1
ATOM 638 C C . ASP A 1 79 ? -3.733 -1.514 1.319 1.00 94.12 79 ASP A C 1
ATOM 640 O O . ASP A 1 79 ? -4.208 -1.389 2.448 1.00 94.12 79 ASP A O 1
ATOM 644 N N . ILE A 1 80 ? -4.227 -0.836 0.282 1.00 93.06 80 ILE A N 1
ATOM 645 C CA . ILE A 1 80 ? -5.325 0.135 0.413 1.00 93.06 80 ILE A CA 1
ATOM 646 C C . ILE A 1 80 ? -6.599 -0.527 0.927 1.00 93.06 80 ILE A C 1
ATOM 648 O O . ILE A 1 80 ? -7.277 0.030 1.796 1.00 93.06 80 ILE A O 1
ATOM 652 N N . VAL A 1 81 ? -6.937 -1.714 0.417 1.00 94.25 81 VAL A N 1
ATOM 653 C CA . VAL A 1 81 ? -8.112 -2.466 0.876 1.00 94.25 81 VAL A CA 1
ATOM 654 C C . VAL A 1 81 ? -7.966 -2.834 2.352 1.00 94.25 81 VAL A C 1
ATOM 656 O O . VAL A 1 81 ? -8.903 -2.639 3.132 1.00 94.25 81 VAL A O 1
ATOM 659 N N . LEU A 1 82 ? -6.794 -3.319 2.763 1.00 95.19 82 LEU A N 1
ATOM 660 C CA . LEU A 1 82 ? -6.551 -3.724 4.145 1.00 95.19 82 LEU A CA 1
ATOM 661 C C . LEU A 1 82 ? -6.462 -2.537 5.100 1.00 95.19 82 LEU A C 1
ATOM 663 O O . LEU A 1 82 ? -7.044 -2.599 6.184 1.00 95.19 82 LEU A O 1
ATOM 667 N N . ILE A 1 83 ? -5.858 -1.423 4.688 1.00 94.00 83 ILE A N 1
ATOM 668 C CA . ILE A 1 83 ? -5.921 -0.151 5.415 1.00 94.00 83 ILE A CA 1
ATOM 669 C C . ILE A 1 83 ? -7.383 0.281 5.552 1.00 94.00 83 ILE A C 1
ATOM 671 O O . ILE A 1 83 ? -7.830 0.565 6.660 1.00 94.00 83 ILE A O 1
ATOM 675 N N . GLY A 1 84 ? -8.163 0.264 4.471 1.00 94.00 84 GLY A N 1
ATOM 676 C CA . GLY A 1 84 ? -9.579 0.626 4.488 1.00 94.00 84 GLY A CA 1
ATOM 677 C C . GLY A 1 84 ? -10.421 -0.237 5.430 1.00 94.00 84 GLY A C 1
ATOM 678 O O . GLY A 1 84 ? -11.321 0.285 6.094 1.00 94.00 84 GLY A O 1
ATOM 679 N N . ALA A 1 85 ? -10.110 -1.529 5.536 1.00 94.44 85 ALA A N 1
ATOM 680 C CA . ALA A 1 85 ? -10.767 -2.456 6.451 1.00 94.44 85 ALA A CA 1
ATOM 681 C C . ALA A 1 85 ? -10.307 -2.298 7.911 1.00 94.44 85 ALA A C 1
ATOM 683 O O . ALA A 1 85 ? -11.136 -2.371 8.820 1.00 94.44 85 ALA A O 1
ATOM 684 N N . LEU A 1 86 ? -9.012 -2.076 8.160 1.00 94.75 86 LEU A N 1
ATOM 685 C CA . LEU A 1 86 ? -8.429 -2.031 9.507 1.00 94.75 86 LEU A CA 1
ATOM 686 C C . LEU A 1 86 ? -8.522 -0.648 10.158 1.00 94.75 86 LEU A C 1
ATOM 688 O O . LEU A 1 86 ? -8.673 -0.553 11.379 1.00 94.75 86 LEU A O 1
ATOM 692 N N . LEU A 1 87 ? -8.471 0.426 9.370 1.00 94.44 87 LEU A N 1
ATOM 693 C CA . LEU A 1 87 ? -8.443 1.805 9.857 1.00 94.44 87 LEU A CA 1
ATOM 694 C C . LEU A 1 87 ? -9.602 2.130 10.816 1.00 94.44 87 LEU A C 1
ATOM 696 O O . LEU A 1 87 ? -9.329 2.712 11.868 1.00 94.44 87 LEU A O 1
ATOM 700 N N . PRO A 1 88 ? -10.866 1.724 10.570 1.00 92.31 88 PRO A N 1
ATOM 701 C CA . PRO A 1 88 ? -11.939 1.930 11.539 1.00 92.31 88 PRO A CA 1
ATOM 702 C C . PRO A 1 88 ? -11.616 1.306 12.900 1.00 92.31 88 PRO A C 1
ATOM 704 O O . PRO A 1 88 ? -11.807 1.948 13.932 1.00 92.31 88 PRO A O 1
ATOM 707 N N . PHE A 1 89 ? -11.072 0.086 12.922 1.00 93.00 89 PHE A N 1
ATOM 708 C CA . PHE A 1 89 ? -10.729 -0.605 14.166 1.00 93.00 89 PHE A CA 1
ATOM 709 C C . PHE A 1 89 ? -9.615 0.109 14.931 1.00 93.00 89 PHE A C 1
ATOM 711 O O . PHE A 1 89 ? -9.721 0.254 16.153 1.00 93.00 89 PHE A O 1
ATOM 718 N N . VAL A 1 90 ? -8.606 0.613 14.215 1.00 93.56 90 VAL A N 1
ATOM 719 C CA . VAL A 1 90 ? -7.524 1.438 14.769 1.00 93.56 90 VAL A CA 1
ATOM 720 C C . VAL A 1 90 ? -8.077 2.736 15.362 1.00 93.56 90 VAL A C 1
ATOM 722 O O . VAL A 1 90 ? -7.786 3.060 16.513 1.00 93.56 90 VAL A O 1
ATOM 725 N N . LEU A 1 91 ? -8.947 3.449 14.642 1.00 92.12 91 LEU A N 1
ATOM 726 C CA . LEU A 1 91 ? -9.569 4.684 15.135 1.00 92.12 91 LEU A CA 1
ATOM 727 C C . LEU A 1 91 ? -10.426 4.433 16.389 1.00 92.12 91 LEU A C 1
ATOM 729 O O . LEU A 1 91 ? -10.366 5.198 17.356 1.00 92.12 91 LEU A O 1
ATOM 733 N N . PHE A 1 92 ? -11.181 3.330 16.418 1.00 90.88 92 PHE A N 1
ATOM 734 C CA . PHE A 1 92 ? -11.956 2.917 17.591 1.00 90.88 92 PHE A CA 1
ATOM 735 C C . PHE A 1 92 ? -11.084 2.435 18.758 1.00 90.88 92 PHE A C 1
ATOM 737 O O . PHE A 1 92 ? -11.506 2.556 19.912 1.00 90.88 92 PHE A O 1
ATOM 744 N N . ALA A 1 93 ? -9.868 1.941 18.506 1.00 90.06 93 ALA A N 1
ATOM 745 C CA . ALA A 1 93 ? -8.925 1.562 19.559 1.00 90.06 93 ALA A CA 1
ATOM 746 C C . ALA A 1 93 ? -8.508 2.760 20.419 1.00 90.06 93 ALA A C 1
ATOM 748 O O . ALA A 1 93 ? -8.250 2.591 21.605 1.00 90.06 93 ALA A O 1
ATOM 749 N N . LEU A 1 94 ? -8.544 3.977 19.867 1.00 88.50 94 LEU A N 1
ATOM 750 C CA . LEU A 1 94 ? -8.270 5.213 20.604 1.00 88.50 94 LEU A CA 1
ATOM 751 C C . LEU A 1 94 ? -9.420 5.623 21.546 1.00 88.50 94 LEU A C 1
ATOM 753 O O . LEU A 1 94 ? -9.261 6.535 22.353 1.00 88.50 94 LEU A O 1
ATOM 757 N N . HIS A 1 95 ? -10.593 4.980 21.449 1.00 84.94 95 HIS A N 1
ATOM 758 C CA . HIS A 1 95 ? -11.817 5.388 22.145 1.00 84.94 95 HIS A CA 1
ATOM 759 C C . HIS A 1 95 ? -12.493 4.218 22.866 1.00 84.94 95 HIS A C 1
ATOM 761 O O . HIS A 1 95 ? -13.467 3.630 22.387 1.00 84.94 95 HIS A O 1
ATOM 767 N N . LYS A 1 96 ? -12.039 3.944 24.096 1.00 83.12 96 LYS A N 1
ATOM 768 C CA . LYS A 1 96 ? -12.532 2.847 24.948 1.00 83.12 96 LYS A CA 1
ATOM 769 C C . LYS A 1 96 ? -14.060 2.731 24.999 1.00 83.12 96 LYS A C 1
ATOM 771 O O . LYS A 1 96 ? -14.573 1.617 24.927 1.00 83.12 96 LYS A O 1
ATOM 776 N N . GLU A 1 97 ? -14.790 3.835 25.133 1.00 84.06 97 GLU A N 1
ATOM 777 C CA . GLU A 1 97 ? -16.245 3.813 25.374 1.00 84.06 97 GLU A CA 1
ATOM 778 C C . GLU A 1 97 ? -17.104 3.604 24.121 1.00 84.06 97 GLU A C 1
ATOM 780 O O . GLU A 1 97 ? -18.258 3.170 24.221 1.00 84.06 97 GLU A O 1
ATOM 785 N N . HIS A 1 98 ? -16.529 3.888 22.954 1.00 83.44 98 HIS A N 1
ATOM 786 C CA . HIS A 1 98 ? -17.231 3.968 21.674 1.00 83.44 98 HIS A CA 1
ATOM 787 C C . HIS A 1 98 ? -16.851 2.845 20.707 1.00 83.44 98 HIS A C 1
ATOM 789 O O . HIS A 1 98 ? -17.365 2.793 19.595 1.00 83.44 98 HIS A O 1
ATOM 795 N N . ARG A 1 99 ? -15.964 1.941 21.133 1.00 85.38 99 ARG A N 1
ATOM 796 C CA . ARG A 1 99 ? -15.517 0.804 20.333 1.00 85.38 99 ARG A CA 1
ATOM 797 C C . ARG A 1 99 ? -16.656 -0.175 20.008 1.00 85.38 99 ARG A C 1
ATOM 799 O O . ARG A 1 99 ? -17.559 -0.371 20.836 1.00 85.38 99 ARG A O 1
ATOM 806 N N . PRO A 1 100 ? -16.583 -0.863 18.859 1.00 83.81 100 PRO A N 1
ATOM 807 C CA . PRO A 1 100 ? -17.494 -1.955 18.554 1.00 83.81 100 PRO A CA 1
ATOM 808 C C . PRO A 1 100 ? -17.328 -3.100 19.567 1.00 83.81 100 PRO A C 1
ATOM 810 O O . PRO A 1 100 ? -16.282 -3.277 20.189 1.00 83.81 100 PRO A O 1
ATOM 813 N N . PHE A 1 101 ? -18.398 -3.871 19.776 1.00 87.38 101 PHE A N 1
ATOM 814 C CA . PHE A 1 101 ? -18.411 -5.055 20.650 1.00 87.38 101 PHE A CA 1
ATOM 815 C C . PHE A 1 101 ? -18.018 -4.817 22.120 1.00 87.38 101 PHE A C 1
ATOM 817 O O . PHE A 1 101 ? -17.686 -5.771 22.822 1.00 87.38 101 PHE A O 1
ATOM 824 N N . ARG A 1 102 ? -18.116 -3.582 22.637 1.00 87.62 102 ARG A N 1
ATOM 825 C CA . ARG A 1 102 ? -17.716 -3.238 24.020 1.00 87.62 102 ARG A CA 1
ATOM 826 C C . ARG A 1 102 ? -18.343 -4.120 25.112 1.00 87.62 102 ARG A C 1
ATOM 828 O O . ARG A 1 102 ? -17.737 -4.291 26.163 1.00 87.62 102 ARG A O 1
ATOM 835 N N . ASN A 1 103 ? -19.537 -4.662 24.854 1.00 89.44 103 ASN A N 1
ATOM 836 C CA . ASN A 1 103 ? -20.289 -5.517 25.779 1.00 89.44 103 ASN A CA 1
ATOM 837 C C . ASN A 1 103 ? -19.826 -6.986 25.756 1.00 89.44 103 ASN A C 1
ATOM 839 O O . ASN A 1 103 ? -20.188 -7.745 26.646 1.00 89.44 103 ASN A O 1
ATOM 843 N N . LYS A 1 104 ? -19.083 -7.399 24.721 1.00 92.44 104 LYS A N 1
ATOM 844 C CA . LYS A 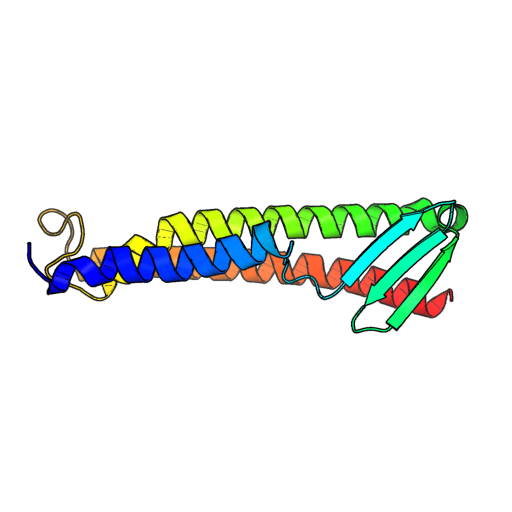1 104 ? -18.630 -8.784 24.514 1.00 92.44 104 LYS A CA 1
ATOM 845 C C . LYS A 1 104 ? -17.112 -8.932 24.614 1.00 92.44 104 LYS A C 1
ATOM 847 O O . LYS A 1 104 ? -16.637 -9.994 24.991 1.00 92.44 104 LYS A O 1
ATOM 852 N N . VAL A 1 105 ? -16.355 -7.882 24.282 1.00 90.69 105 VAL A N 1
ATOM 853 C CA . VAL A 1 105 ? -14.889 -7.924 24.202 1.00 90.69 105 VAL A CA 1
ATOM 854 C C . VAL A 1 105 ? -14.266 -6.922 25.187 1.00 90.69 105 VAL A C 1
ATOM 856 O O . VAL A 1 105 ? -14.503 -5.705 25.074 1.00 90.69 105 VAL A O 1
ATOM 859 N N . PRO A 1 106 ? -13.447 -7.394 26.150 1.00 94.19 106 PRO A N 1
ATOM 860 C CA . PRO A 1 106 ? -12.657 -6.530 27.020 1.00 94.19 106 PRO A CA 1
ATOM 861 C C . PRO A 1 106 ? -11.740 -5.607 26.214 1.00 94.19 106 PRO A C 1
ATOM 863 O O . PRO A 1 106 ? -11.233 -5.976 25.158 1.00 94.19 106 PRO A O 1
ATOM 866 N N . TYR A 1 107 ? -11.493 -4.400 26.722 1.00 92.44 107 TYR A N 1
ATOM 867 C CA . TYR A 1 107 ? -10.722 -3.390 25.989 1.00 92.44 107 TYR A CA 1
ATOM 868 C C . TYR A 1 107 ? -9.305 -3.853 25.629 1.00 92.44 107 TYR A C 1
ATOM 870 O O . TYR A 1 107 ? -8.878 -3.669 24.494 1.00 92.44 107 TYR A O 1
ATOM 878 N N . GLY A 1 108 ? -8.609 -4.500 26.570 1.00 93.50 108 GLY A N 1
ATOM 879 C CA . GLY A 1 108 ? -7.260 -5.019 26.334 1.00 93.50 108 GLY A CA 1
ATOM 880 C C . GLY A 1 108 ? -7.218 -6.070 25.224 1.00 93.50 108 GLY A C 1
ATOM 881 O O . GLY A 1 108 ? -6.334 -6.015 24.379 1.00 93.50 108 GLY A O 1
ATOM 882 N N . ALA A 1 109 ? -8.216 -6.959 25.163 1.00 94.12 109 ALA A N 1
ATOM 883 C CA . ALA A 1 109 ? -8.326 -7.943 24.088 1.00 94.12 109 ALA A CA 1
ATOM 884 C C . ALA A 1 109 ? -8.576 -7.263 22.734 1.00 94.12 109 ALA A C 1
ATOM 886 O O . ALA A 1 109 ? -7.899 -7.572 21.763 1.00 94.12 109 ALA A O 1
ATOM 887 N N . TYR A 1 110 ? -9.491 -6.288 22.678 1.00 94.69 110 TYR A N 1
ATOM 888 C CA . TYR A 1 110 ? -9.763 -5.521 21.458 1.00 94.69 110 TYR A CA 1
ATOM 889 C C . TYR A 1 110 ? -8.504 -4.829 20.908 1.00 94.69 110 TYR A C 1
ATOM 891 O O . TYR A 1 110 ? -8.209 -4.939 19.717 1.00 94.69 110 TYR A O 1
ATOM 899 N N . ILE A 1 111 ? -7.747 -4.146 21.776 1.00 94.81 111 ILE A N 1
ATOM 900 C CA . ILE A 1 111 ? -6.471 -3.525 21.397 1.00 94.81 111 ILE A CA 1
ATOM 901 C C . ILE A 1 111 ? -5.474 -4.584 20.941 1.00 94.81 111 ILE A C 1
ATOM 903 O O . ILE A 1 111 ? -4.870 -4.412 19.889 1.00 94.81 111 ILE A O 1
ATOM 907 N N . GLY A 1 112 ? -5.322 -5.669 21.703 1.00 95.25 112 GLY A N 1
ATOM 908 C CA . GLY A 1 112 ? -4.387 -6.744 21.385 1.00 95.25 112 GLY A CA 1
ATOM 909 C C . GLY A 1 112 ? -4.640 -7.343 20.003 1.00 95.25 112 GLY A C 1
ATOM 910 O O . GLY A 1 112 ? -3.706 -7.469 19.220 1.00 95.25 112 GLY A O 1
ATOM 911 N N . PHE A 1 113 ? -5.901 -7.623 19.662 1.00 94.25 113 PHE A N 1
ATOM 912 C CA . PHE A 1 113 ? -6.269 -8.110 18.330 1.00 94.25 113 PHE A CA 1
ATOM 913 C C . PHE A 1 113 ? -6.010 -7.073 17.236 1.00 94.25 113 PHE A C 1
ATOM 915 O O . PHE A 1 113 ? -5.430 -7.408 16.208 1.00 94.25 113 PHE A O 1
ATOM 922 N N . THR A 1 114 ? -6.408 -5.818 17.458 1.00 94.19 114 THR A N 1
ATOM 923 C CA . THR A 1 114 ? -6.224 -4.748 16.464 1.00 94.19 114 THR A CA 1
ATOM 924 C C . THR A 1 114 ? -4.739 -4.521 16.176 1.00 94.19 114 THR A C 1
ATOM 926 O O . THR A 1 114 ? -4.331 -4.523 15.019 1.00 94.19 114 THR A O 1
ATOM 929 N N . LEU A 1 115 ? -3.916 -4.385 17.221 1.00 95.06 115 LEU A N 1
ATOM 930 C CA . LEU A 1 115 ? -2.468 -4.229 17.083 1.00 95.06 115 LEU A CA 1
ATOM 931 C C . LEU A 1 115 ? -1.820 -5.467 16.471 1.00 95.06 115 LEU A C 1
ATOM 933 O O . LEU A 1 115 ? -0.964 -5.322 15.609 1.00 95.06 115 LEU A O 1
ATOM 937 N N . GLY A 1 116 ? -2.241 -6.667 16.875 1.00 96.31 116 GLY A N 1
ATOM 938 C CA . GLY A 1 116 ? -1.735 -7.912 16.306 1.00 96.31 116 GLY A CA 1
ATOM 939 C C . GLY A 1 116 ? -1.935 -7.971 14.793 1.00 96.31 116 GLY A C 1
ATOM 940 O O . GLY A 1 116 ? -0.985 -8.249 14.071 1.00 96.31 116 GLY A O 1
ATOM 941 N N . LEU A 1 117 ? -3.134 -7.633 14.306 1.00 95.50 117 LEU A N 1
ATOM 942 C CA . LEU A 1 117 ? -3.419 -7.587 12.869 1.00 95.50 117 LEU A CA 1
ATOM 943 C C . LEU A 1 117 ? -2.587 -6.527 12.144 1.00 95.50 117 LEU A C 1
ATOM 945 O O . LEU A 1 117 ? -2.007 -6.827 11.106 1.00 95.50 117 LEU A O 1
ATOM 949 N N . VAL A 1 118 ? -2.495 -5.313 12.696 1.00 95.94 118 VAL A N 1
ATOM 950 C CA . VAL A 1 118 ? -1.715 -4.221 12.090 1.00 95.94 118 VAL A CA 1
ATOM 951 C C . VAL A 1 118 ? -0.232 -4.577 12.004 1.00 95.94 118 VAL A C 1
ATOM 953 O O . VAL A 1 118 ? 0.382 -4.355 10.969 1.00 95.94 118 VAL A O 1
ATOM 956 N N . VAL A 1 119 ? 0.346 -5.149 13.063 1.00 96.19 119 VAL A N 1
ATOM 957 C CA . VAL A 1 119 ? 1.767 -5.521 13.091 1.00 96.19 119 VAL A CA 1
ATOM 958 C C . VAL A 1 119 ? 2.048 -6.688 12.151 1.00 96.19 119 VAL A C 1
ATOM 960 O O . VAL A 1 119 ? 2.986 -6.609 11.366 1.00 96.19 119 VAL A O 1
ATOM 963 N N . LEU A 1 120 ? 1.240 -7.753 12.200 1.00 95.81 120 LEU A N 1
ATOM 964 C CA . LEU A 1 120 ? 1.422 -8.910 11.321 1.00 95.81 120 LEU A CA 1
ATOM 965 C C . LEU A 1 120 ? 1.309 -8.510 9.852 1.00 95.81 120 LEU A C 1
ATOM 967 O O . LEU A 1 120 ? 2.159 -8.889 9.050 1.00 95.81 120 LEU A O 1
ATOM 971 N N . TYR A 1 121 ? 0.291 -7.715 9.516 1.00 94.88 121 TYR A N 1
ATOM 972 C CA . TYR A 1 121 ? 0.132 -7.231 8.155 1.00 94.88 121 TYR A CA 1
ATOM 973 C C . TYR A 1 121 ? 1.255 -6.279 7.750 1.00 94.88 121 TYR A C 1
ATOM 975 O O . TYR A 1 121 ? 1.800 -6.421 6.665 1.00 94.88 121 TYR A O 1
ATOM 983 N N . GLY A 1 122 ? 1.644 -5.355 8.631 1.00 93.56 122 GLY A N 1
ATOM 984 C CA . GLY A 1 122 ? 2.729 -4.415 8.365 1.00 93.56 122 GLY A CA 1
ATOM 985 C C . GLY A 1 122 ? 4.048 -5.122 8.057 1.00 93.56 122 GLY A C 1
ATOM 986 O O . GLY A 1 122 ? 4.717 -4.753 7.103 1.00 93.56 122 GLY A O 1
ATOM 987 N N . ILE A 1 123 ? 4.399 -6.175 8.803 1.00 95.00 123 ILE A N 1
ATOM 988 C CA . ILE A 1 123 ? 5.596 -6.984 8.518 1.00 95.00 123 ILE A CA 1
ATOM 989 C C . ILE A 1 123 ? 5.489 -7.642 7.138 1.00 95.00 123 ILE A C 1
ATOM 991 O O . ILE A 1 123 ? 6.442 -7.597 6.365 1.00 95.00 123 ILE A O 1
ATOM 995 N N . PHE A 1 124 ? 4.335 -8.236 6.825 1.00 94.00 124 PHE A N 1
ATOM 996 C CA . PHE A 1 124 ? 4.106 -8.904 5.545 1.00 94.00 124 PHE A CA 1
ATOM 997 C C . PHE A 1 124 ? 4.167 -7.934 4.353 1.00 94.00 124 PHE A C 1
ATOM 999 O O . PHE A 1 124 ? 4.893 -8.198 3.395 1.00 94.00 124 PHE A O 1
ATOM 1006 N N . SER A 1 125 ? 3.449 -6.809 4.422 1.00 93.44 125 SER A N 1
ATOM 1007 C CA . SER A 1 125 ? 3.418 -5.785 3.367 1.00 93.44 125 SER A CA 1
ATOM 1008 C C . SER A 1 125 ? 4.814 -5.191 3.154 1.00 93.44 125 SER A C 1
ATOM 1010 O O . SER A 1 125 ? 5.324 -5.239 2.037 1.00 93.44 125 SER A O 1
ATOM 1012 N N . ILE A 1 126 ? 5.504 -4.764 4.223 1.00 91.88 126 ILE A N 1
ATOM 1013 C CA . ILE A 1 126 ? 6.864 -4.206 4.117 1.00 91.88 126 ILE A CA 1
ATOM 1014 C C . ILE A 1 126 ? 7.828 -5.212 3.482 1.00 91.88 126 ILE A C 1
ATOM 1016 O O . ILE A 1 126 ? 8.579 -4.839 2.586 1.00 91.88 126 ILE A O 1
ATOM 1020 N N . SER A 1 127 ? 7.811 -6.477 3.919 1.00 92.69 127 SER A N 1
ATOM 1021 C CA . SER A 1 127 ? 8.683 -7.509 3.342 1.00 92.69 127 SER A CA 1
ATOM 1022 C C . SER A 1 127 ? 8.411 -7.706 1.853 1.00 92.69 127 SER A C 1
ATOM 1024 O O . SER A 1 127 ? 9.349 -7.773 1.069 1.00 92.69 127 SER A O 1
ATOM 1026 N N . THR A 1 128 ? 7.138 -7.750 1.461 1.00 92.00 128 THR A N 1
ATOM 1027 C CA . THR A 1 128 ? 6.743 -7.963 0.063 1.00 92.00 128 THR A CA 1
ATOM 1028 C C . THR A 1 128 ? 7.203 -6.807 -0.824 1.00 92.00 128 THR A C 1
ATOM 1030 O O . THR A 1 128 ? 7.817 -7.043 -1.861 1.00 92.00 128 THR A O 1
ATOM 1033 N N . HIS A 1 129 ? 6.990 -5.564 -0.383 1.00 90.50 129 HIS A N 1
ATOM 1034 C CA . HIS A 1 129 ? 7.482 -4.372 -1.076 1.00 90.50 129 HIS A CA 1
ATOM 1035 C C . HIS A 1 129 ? 9.011 -4.365 -1.197 1.00 90.50 129 HIS A C 1
ATOM 1037 O O . HIS A 1 129 ? 9.554 -4.029 -2.245 1.00 90.50 129 HIS A O 1
ATOM 1043 N N . MET A 1 130 ? 9.730 -4.770 -0.144 1.00 89.94 130 MET A N 1
ATOM 1044 C CA . MET A 1 130 ? 11.192 -4.864 -0.183 1.00 89.94 130 MET A CA 1
ATOM 1045 C C . MET A 1 130 ? 11.690 -5.904 -1.188 1.00 89.94 130 MET A C 1
ATOM 1047 O O . MET A 1 130 ? 12.648 -5.621 -1.906 1.00 89.94 130 MET A O 1
ATOM 1051 N N . ASP A 1 131 ? 11.047 -7.071 -1.254 1.00 90.50 131 ASP A N 1
ATOM 1052 C CA . ASP A 1 131 ? 11.409 -8.128 -2.201 1.00 90.50 131 ASP A CA 1
ATOM 1053 C C . ASP A 1 131 ? 11.181 -7.668 -3.650 1.00 90.50 131 ASP A C 1
ATOM 1055 O O . ASP A 1 131 ? 12.059 -7.831 -4.496 1.00 90.50 131 ASP A O 1
ATOM 1059 N N . ILE A 1 132 ? 10.047 -7.013 -3.924 1.00 87.62 132 ILE A N 1
ATOM 1060 C CA . ILE A 1 132 ? 9.743 -6.464 -5.254 1.00 87.62 132 ILE A CA 1
ATOM 1061 C C . ILE A 1 132 ? 10.724 -5.339 -5.617 1.00 87.62 132 ILE A C 1
ATOM 1063 O O . ILE A 1 132 ? 11.255 -5.301 -6.725 1.00 87.62 132 ILE A O 1
ATOM 1067 N N . HIS A 1 133 ? 11.028 -4.439 -4.679 1.00 87.06 133 HIS A N 1
ATOM 1068 C CA . HIS A 1 133 ? 11.999 -3.367 -4.900 1.00 87.06 133 HIS A CA 1
ATOM 1069 C C . HIS A 1 133 ? 13.418 -3.893 -5.148 1.00 87.06 133 HIS A C 1
ATOM 1071 O O . HIS A 1 133 ? 14.170 -3.269 -5.895 1.00 87.06 133 HIS A O 1
ATOM 1077 N N . ALA A 1 134 ? 13.802 -5.014 -4.532 1.00 87.88 134 ALA A N 1
ATOM 1078 C CA . ALA A 1 134 ? 15.090 -5.650 -4.787 1.00 87.88 134 ALA A CA 1
ATOM 1079 C C . ALA A 1 134 ? 15.169 -6.210 -6.218 1.00 87.88 134 ALA A C 1
ATOM 1081 O O . ALA A 1 134 ? 16.162 -5.964 -6.899 1.00 87.88 134 ALA A O 1
ATOM 1082 N N . GLU A 1 135 ? 14.108 -6.872 -6.691 1.00 86.44 135 GLU A N 1
ATOM 1083 C CA . GLU A 1 135 ? 13.986 -7.392 -8.065 1.00 86.44 135 GLU A CA 1
ATOM 1084 C C . GLU A 1 135 ? 14.027 -6.259 -9.112 1.00 86.44 135 GLU A C 1
ATOM 1086 O O . GLU A 1 135 ? 14.758 -6.320 -10.104 1.00 86.44 135 GLU A O 1
ATOM 1091 N N . LEU A 1 136 ? 13.311 -5.159 -8.854 1.00 83.31 136 LEU A N 1
ATOM 1092 C CA . LEU A 1 136 ? 13.347 -3.969 -9.712 1.00 83.31 136 LEU A CA 1
ATOM 1093 C C . LEU A 1 136 ? 14.729 -3.307 -9.724 1.00 83.31 136 LEU A C 1
ATOM 1095 O O . LEU A 1 136 ? 15.189 -2.846 -10.767 1.00 83.31 136 LEU A O 1
ATOM 1099 N N . LYS A 1 137 ? 15.415 -3.270 -8.578 1.00 84.19 137 LYS A N 1
ATOM 1100 C CA . LYS A 1 137 ? 16.769 -2.722 -8.504 1.00 84.19 137 LYS A CA 1
ATOM 1101 C C . LYS A 1 137 ? 17.760 -3.554 -9.318 1.00 84.19 137 LYS A C 1
ATOM 1103 O O . LYS A 1 137 ? 18.557 -2.966 -10.034 1.00 84.19 137 LYS A O 1
ATOM 1108 N N . GLU A 1 138 ? 17.692 -4.882 -9.247 1.00 84.56 138 GLU A N 1
ATOM 1109 C CA . GLU A 1 138 ? 18.543 -5.770 -10.054 1.00 84.56 138 GLU A CA 1
ATOM 1110 C C . GLU A 1 138 ? 18.361 -5.511 -11.557 1.00 84.56 138 GLU A C 1
ATOM 1112 O O . GLU A 1 138 ? 19.329 -5.456 -12.313 1.00 84.56 138 GLU A O 1
ATOM 1117 N N . THR A 1 139 ? 17.122 -5.251 -11.974 1.00 81.94 139 THR A N 1
ATOM 1118 C CA . THR A 1 139 ? 16.791 -4.879 -13.354 1.00 81.94 139 THR A CA 1
ATOM 1119 C C . THR A 1 139 ? 17.430 -3.543 -13.764 1.00 81.94 139 THR A C 1
ATOM 1121 O O . THR A 1 139 ? 17.969 -3.428 -14.863 1.00 81.94 139 THR A O 1
ATOM 1124 N N . ILE A 1 140 ? 17.394 -2.531 -12.891 1.00 80.25 140 ILE A N 1
ATOM 1125 C CA . ILE A 1 140 ? 18.016 -1.218 -13.142 1.00 80.25 140 ILE A CA 1
ATOM 1126 C C . ILE A 1 140 ? 19.545 -1.330 -13.171 1.00 80.25 140 ILE A C 1
ATOM 1128 O O . ILE A 1 140 ? 20.181 -0.757 -14.052 1.00 80.25 140 ILE A O 1
ATOM 1132 N N . ASP A 1 141 ? 20.131 -2.078 -12.234 1.00 85.44 141 ASP A N 1
ATOM 1133 C CA . ASP A 1 141 ? 21.577 -2.300 -12.174 1.00 85.44 141 ASP A CA 1
ATOM 1134 C C . ASP A 1 141 ? 22.059 -3.012 -13.458 1.00 85.44 141 ASP A C 1
ATOM 1136 O O . ASP A 1 141 ? 23.070 -2.617 -14.034 1.00 85.44 141 ASP A O 1
ATOM 1140 N N . TYR A 1 142 ? 21.292 -3.981 -13.981 1.00 83.50 142 TYR A N 1
ATOM 1141 C CA . TYR A 1 142 ? 21.563 -4.604 -15.282 1.00 83.50 142 TYR A CA 1
ATOM 1142 C C . TYR A 1 142 ? 21.533 -3.596 -16.435 1.00 83.50 142 TYR A C 1
ATOM 1144 O O . TYR A 1 142 ? 22.440 -3.584 -17.263 1.00 83.50 142 TYR A O 1
ATOM 1152 N N . LEU A 1 143 ? 20.503 -2.746 -16.488 1.00 78.75 143 LEU A N 1
ATOM 1153 C CA . LEU A 1 143 ? 20.367 -1.729 -17.532 1.00 78.75 143 LEU A CA 1
ATOM 1154 C C . LEU A 1 143 ? 21.538 -0.750 -17.542 1.00 78.75 143 LEU A C 1
ATOM 1156 O O . LEU A 1 143 ? 22.026 -0.414 -18.616 1.00 78.75 143 LEU A O 1
ATOM 1160 N N . TRP A 1 144 ? 22.022 -0.354 -16.364 1.00 79.50 144 TRP A N 1
ATOM 1161 C CA . TRP A 1 144 ? 23.218 0.477 -16.236 1.00 79.50 144 TRP A CA 1
ATOM 1162 C C . TRP A 1 144 ? 24.439 -0.192 -16.877 1.00 79.50 144 TRP A C 1
ATOM 1164 O O . TRP A 1 144 ? 25.236 0.472 -17.533 1.00 79.50 144 TRP A O 1
ATOM 1174 N N . GLU A 1 145 ? 24.623 -1.498 -16.679 1.00 82.88 145 GLU A N 1
ATOM 1175 C CA . GLU A 1 145 ? 25.789 -2.218 -17.204 1.00 82.88 145 GLU A CA 1
ATOM 1176 C C . GLU A 1 145 ? 25.778 -2.374 -18.732 1.00 82.88 145 GLU A C 1
ATOM 1178 O O . GLU A 1 145 ? 26.850 -2.505 -19.330 1.00 82.88 145 GLU A O 1
ATOM 1183 N N . VAL A 1 146 ? 24.596 -2.383 -19.357 1.00 79.06 146 VAL A N 1
ATOM 1184 C CA . VAL A 1 146 ? 24.437 -2.639 -20.800 1.00 79.06 146 VAL A CA 1
ATOM 1185 C C . VAL A 1 146 ? 24.158 -1.389 -21.643 1.00 79.06 146 VAL A C 1
ATOM 1187 O O . VAL A 1 146 ? 24.267 -1.478 -22.866 1.00 79.06 146 VAL A O 1
ATOM 1190 N N . SER A 1 147 ? 23.816 -0.251 -21.024 1.00 64.94 147 SER A N 1
ATOM 1191 C CA . SER A 1 147 ? 23.648 1.058 -21.685 1.00 64.94 147 SER A CA 1
ATOM 1192 C C . SER A 1 147 ? 24.973 1.790 -21.892 1.00 64.94 147 SER A C 1
ATOM 1194 O O . SER A 1 147 ? 25.188 2.341 -22.994 1.00 64.94 147 SER A O 1
#

Mean predicted aligned error: 6.38 Å

Solvent-accessible surface area (backbone atoms only — not comparable to full-atom values): 8400 Å² total; per-residue (Å²): 130,66,73,89,58,55,54,58,63,51,51,50,50,51,54,51,47,52,53,47,44,41,35,72,71,65,66,52,62,96,63,70,60,50,76,51,77,55,98,59,33,33,36,40,34,46,87,88,45,74,49,75,45,57,30,81,85,37,46,71,58,58,48,50,51,51,51,45,51,52,51,48,54,52,51,52,54,49,48,52,53,49,45,67,66,44,47,62,55,56,59,31,60,79,33,82,92,74,29,83,60,60,93,79,44,58,68,69,58,53,42,50,53,51,51,48,51,52,51,58,47,48,55,52,52,54,51,51,54,50,54,42,51,50,56,50,46,54,54,51,56,50,51,65,76,75,108

Nearest PDB structures (foldseek):
  7nsu-assembly1_D  TM=3.322E-01  e=8.522E+00  Escherichia coli
  2b5u-assembly2_C  TM=3.541E-01  e=9.054E+00  Escherichia coli

Secondary structure (DSSP, 8-state):
--GGGTHHHHHHHHHHHHHHIIIIIS---S-SEEEEEETTEEEEEETTEEEEEETTTTHHHHHHHHHHHHHHHHHHHHHHHHHHHHHHHHHHHT-TTT-TTTTTS-HHHHHHHHHHHHHHHHHHHHHHHHHHHHHHHHHHHHHHHH-

Organism: NCBI:txid86666

pLDDT: mean 86.33, std 7.81, range [54.62, 96.31]

Radius of gyration: 21.0 Å; Cα contacts (8 Å, |Δi|>4): 107; chains: 1; bounding box: 52×27×58 Å

Sequence (147 aa):
MNKKLLWIPAVYALIMGILLVATIGFSYTPIPYDHTIEDNTWTVTYKGETWEVSAEEHVNQALQASLANNREHDQWNQDIVLIGALLPFVLFALHKEHRPFRNKVPYGAYIGFTLGLVVLYGIFSISTHMDIHAELKETIDYLWEVS

Foldseek 3Di:
DPPVVVVLVVVLCVVLVVLCCCCVVVVDFPDQKDWDQPPQWTWIAHPRDIFIDGCVVVVVLSVLLVVLVVQRNVLSVVVSVVCSVLVSLVSCLVPQVPHPPNVPDPSVRSNVVSVVSVVVVVVVSVVSVVVSVVSNVVSVVVRVVVD